Protein AF-A0AAJ2DQQ5-F1 (afdb_monomer_lite)

Organism: NCBI:txid64104

InterPro domains:
  IPR012337 Ribonuclease H-like superfamily [SSF53098] (1-112)

Structure (mmCIF, N/CA/C/O backbone):
data_AF-A0AAJ2DQQ5-F1
#
_entry.id   AF-A0AAJ2DQQ5-F1
#
loop_
_atom_site.group_PDB
_atom_site.id
_atom_site.type_symbol
_atom_site.label_atom_id
_atom_site.label_alt_id
_atom_site.label_comp_id
_atom_site.label_asym_id
_atom_site.label_entity_id
_atom_site.label_seq_id
_atom_site.pdbx_PDB_ins_code
_atom_site.Cartn_x
_atom_site.Cartn_y
_atom_site.Cartn_z
_atom_site.occupancy
_atom_site.B_iso_or_equiv
_atom_site.auth_seq_id
_atom_site.auth_comp_id
_atom_site.auth_asym_id
_atom_site.auth_atom_id
_atom_site.pdbx_PDB_model_num
ATOM 1 N N . LEU A 1 1 ? 9.135 -14.385 4.903 1.00 61.34 1 LEU A N 1
ATOM 2 C CA . LEU A 1 1 ? 7.921 -14.311 4.046 1.00 61.34 1 LEU A CA 1
ATOM 3 C C . LEU A 1 1 ? 8.093 -13.359 2.858 1.00 61.34 1 LEU A C 1
ATOM 5 O O . LEU A 1 1 ? 7.772 -13.751 1.742 1.00 61.34 1 LEU A O 1
ATOM 9 N N . LEU A 1 2 ? 8.630 -12.154 3.083 1.00 61.97 2 LEU A N 1
ATOM 10 C CA . LEU A 1 2 ? 8.768 -11.084 2.082 1.00 61.97 2 LEU A CA 1
ATOM 11 C C . LEU A 1 2 ? 9.424 -11.527 0.766 1.00 61.97 2 LEU A C 1
ATOM 13 O O . LEU A 1 2 ? 8.828 -11.353 -0.287 1.00 61.97 2 LEU A O 1
ATOM 17 N N . PHE A 1 3 ? 10.571 -12.209 0.817 1.00 64.12 3 PHE A N 1
ATOM 18 C CA . PHE A 1 3 ? 11.267 -12.659 -0.396 1.00 64.12 3 PHE A CA 1
ATOM 19 C C . PHE A 1 3 ? 10.434 -13.610 -1.282 1.00 64.12 3 PHE A C 1
ATOM 21 O O . PHE A 1 3 ? 10.453 -13.500 -2.507 1.00 64.12 3 PHE A O 1
ATOM 28 N N . LYS A 1 4 ? 9.641 -14.512 -0.679 1.00 66.44 4 LYS A N 1
ATOM 29 C CA . LYS A 1 4 ? 8.728 -15.404 -1.423 1.00 66.44 4 LYS A CA 1
ATOM 30 C C . LYS A 1 4 ? 7.594 -14.617 -2.090 1.00 66.44 4 LYS A C 1
ATOM 32 O O . LYS A 1 4 ? 7.256 -14.897 -3.238 1.00 66.44 4 LYS A O 1
ATOM 37 N N . ILE A 1 5 ? 7.049 -13.617 -1.393 1.00 69.69 5 ILE A N 1
ATOM 38 C CA . ILE A 1 5 ? 6.018 -12.717 -1.932 1.00 69.69 5 ILE A CA 1
ATOM 39 C C . ILE A 1 5 ? 6.595 -11.914 -3.103 1.00 69.69 5 ILE A C 1
ATOM 41 O O . ILE A 1 5 ? 5.986 -11.858 -4.169 1.00 69.69 5 ILE A O 1
ATOM 45 N N . TRP A 1 6 ? 7.806 -11.375 -2.952 1.00 66.62 6 TRP A N 1
ATOM 46 C CA . TRP A 1 6 ? 8.463 -10.583 -3.987 1.00 66.62 6 TRP A CA 1
ATOM 47 C C . TRP A 1 6 ? 8.727 -11.388 -5.261 1.00 66.62 6 TRP A C 1
ATOM 49 O O . TRP A 1 6 ? 8.331 -10.974 -6.351 1.00 66.62 6 TRP A O 1
ATOM 59 N N . LYS A 1 7 ? 9.315 -12.584 -5.121 1.00 65.56 7 LYS A N 1
ATOM 60 C CA . LYS A 1 7 ? 9.629 -13.466 -6.254 1.00 65.56 7 LYS A CA 1
ATOM 61 C C . LYS A 1 7 ? 8.375 -13.867 -7.044 1.00 65.56 7 LYS A C 1
ATOM 63 O O . LYS A 1 7 ? 8.421 -13.881 -8.273 1.00 65.56 7 LYS A O 1
ATOM 68 N N . SER A 1 8 ? 7.272 -14.172 -6.355 1.00 70.69 8 SER A N 1
ATOM 69 C CA . SER A 1 8 ? 6.010 -14.585 -6.983 1.00 70.69 8 SER A CA 1
ATOM 70 C C . SER A 1 8 ? 5.271 -13.415 -7.640 1.00 70.69 8 SER A C 1
ATOM 72 O O . SER A 1 8 ? 4.777 -13.547 -8.757 1.00 70.69 8 SER A O 1
ATOM 74 N N . TRP A 1 9 ? 5.201 -12.259 -6.979 1.00 67.06 9 TRP A N 1
ATOM 75 C CA . TRP A 1 9 ? 4.292 -11.189 -7.397 1.00 67.06 9 TRP A CA 1
ATOM 76 C C . TRP A 1 9 ? 4.907 -10.142 -8.305 1.00 67.06 9 TRP A C 1
ATOM 78 O O . TRP A 1 9 ? 4.167 -9.535 -9.079 1.00 67.06 9 TRP A O 1
ATOM 88 N N . PHE A 1 10 ? 6.216 -9.926 -8.212 1.00 64.56 10 PHE A N 1
ATOM 89 C CA . PHE A 1 10 ? 6.926 -8.966 -9.056 1.00 64.56 10 PHE A CA 1
ATOM 90 C C . PHE A 1 10 ? 7.657 -9.648 -10.210 1.00 64.56 10 PHE A C 1
ATOM 92 O O . PHE A 1 10 ? 8.200 -8.960 -11.054 1.00 64.56 10 PHE A O 1
ATOM 99 N N . GLN A 1 11 ? 7.632 -10.986 -10.283 1.00 67.75 11 GLN A N 1
ATOM 100 C CA . GLN A 1 11 ? 8.213 -11.771 -11.380 1.00 67.75 11 GLN A CA 1
ATOM 101 C C . GLN A 1 11 ? 9.691 -11.456 -11.674 1.00 67.75 11 GLN A C 1
ATOM 103 O O . GLN A 1 11 ? 10.137 -11.589 -12.808 1.00 67.75 11 GLN A O 1
ATOM 108 N N . ILE A 1 12 ? 10.473 -11.130 -10.639 1.00 67.12 12 ILE A N 1
ATOM 109 C CA . ILE A 1 12 ? 11.909 -10.784 -10.735 1.00 67.12 12 ILE A CA 1
ATOM 110 C C . ILE A 1 12 ? 12.737 -11.895 -11.420 1.00 67.12 12 ILE A C 1
ATOM 112 O O . ILE A 1 12 ? 13.819 -11.664 -11.937 1.00 67.12 12 ILE A O 1
ATOM 116 N N . HIS A 1 13 ? 12.220 -13.127 -11.440 1.00 66.25 13 HIS A N 1
ATOM 117 C CA . HIS A 1 13 ? 12.857 -14.292 -12.055 1.00 66.25 13 HIS A CA 1
ATOM 118 C C . HIS A 1 13 ? 12.629 -14.411 -13.574 1.00 66.25 13 HIS A C 1
ATOM 120 O O . HIS A 1 13 ? 13.245 -15.263 -14.208 1.00 66.25 13 HIS A O 1
ATOM 126 N N . ARG A 1 14 ? 11.733 -13.615 -14.174 1.00 64.94 14 ARG A N 1
ATOM 127 C CA . ARG A 1 14 ? 11.459 -13.671 -15.615 1.00 64.94 14 ARG A CA 1
ATOM 128 C C . ARG A 1 14 ? 12.363 -12.701 -16.372 1.00 64.94 14 ARG A C 1
ATOM 130 O O . ARG A 1 14 ? 11.948 -11.598 -16.712 1.00 64.94 14 ARG A O 1
ATOM 137 N N . CYS A 1 15 ? 13.575 -13.139 -16.696 1.00 62.00 15 CYS A N 1
ATOM 138 C CA . CYS A 1 15 ? 14.411 -12.454 -17.682 1.00 62.00 15 CYS A CA 1
ATOM 139 C C . CYS A 1 15 ? 14.038 -12.923 -19.092 1.00 62.00 15 CYS A C 1
ATOM 141 O O . CYS A 1 15 ? 14.223 -14.088 -19.435 1.00 62.00 15 CYS A O 1
ATOM 143 N N . LYS A 1 16 ? 13.515 -12.016 -19.922 1.00 63.94 16 LYS A N 1
ATOM 144 C CA . LYS A 1 16 ? 13.457 -12.221 -21.377 1.00 63.94 16 LYS A CA 1
ATOM 145 C C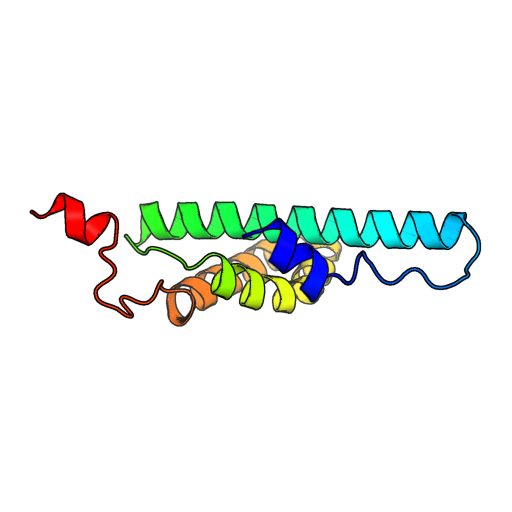 . LYS A 1 16 ? 14.816 -11.846 -21.978 1.00 63.94 16 LYS A C 1
ATOM 147 O O . LYS A 1 16 ? 15.466 -10.937 -21.470 1.00 63.94 16 LYS A O 1
ATOM 152 N N . SER A 1 17 ? 15.222 -12.494 -23.070 1.00 65.25 17 SER A N 1
ATOM 153 C CA . SER A 1 17 ? 16.414 -12.109 -23.838 1.00 65.25 17 SER A CA 1
ATOM 154 C C . SER A 1 17 ? 16.187 -10.740 -24.498 1.00 65.25 17 SER A C 1
ATOM 156 O O . SER A 1 17 ? 15.591 -10.640 -25.570 1.00 65.25 17 SER A O 1
ATOM 158 N N . ILE A 1 18 ? 16.586 -9.666 -23.818 1.00 74.12 18 ILE A N 1
ATOM 159 C CA . ILE A 1 18 ? 16.443 -8.269 -24.250 1.00 74.12 18 ILE A CA 1
ATOM 160 C C . ILE A 1 18 ? 17.801 -7.577 -24.049 1.00 74.12 18 ILE A C 1
ATOM 162 O O . ILE A 1 18 ? 18.608 -8.026 -23.239 1.00 74.12 18 ILE A O 1
ATOM 166 N N . LYS A 1 19 ? 18.054 -6.478 -24.776 1.00 78.31 19 LYS A N 1
ATOM 167 C CA . LYS A 1 19 ? 19.191 -5.570 -24.543 1.00 78.31 19 LYS A CA 1
ATOM 168 C C . LYS A 1 19 ? 19.362 -5.256 -23.051 1.00 78.31 19 LYS A C 1
ATOM 170 O O . LYS A 1 19 ? 18.376 -4.957 -22.374 1.00 78.31 19 LYS A O 1
ATOM 175 N N . GLN A 1 20 ? 20.610 -5.266 -22.588 1.00 79.75 20 GLN A N 1
ATOM 176 C CA . GLN A 1 20 ? 20.991 -5.075 -21.186 1.00 79.75 20 GLN A CA 1
ATOM 177 C C . GLN A 1 20 ? 20.344 -3.835 -20.551 1.00 79.75 20 GLN A C 1
ATOM 179 O O . GLN A 1 20 ? 19.718 -3.953 -19.506 1.00 79.75 20 GLN A O 1
ATOM 184 N N . GLU A 1 21 ? 20.367 -2.688 -21.229 1.00 78.69 21 GLU A N 1
ATOM 185 C CA . GLU A 1 21 ? 19.760 -1.436 -20.742 1.00 78.69 21 GLU A CA 1
ATOM 186 C C . GLU A 1 21 ? 18.264 -1.580 -20.407 1.00 78.69 21 GLU A C 1
ATOM 188 O O . GLU A 1 21 ? 17.769 -1.059 -19.407 1.00 78.69 21 GLU A O 1
ATOM 193 N N . ARG A 1 22 ? 17.514 -2.327 -21.230 1.00 77.75 22 ARG A N 1
ATOM 194 C CA . ARG A 1 22 ? 16.084 -2.576 -20.991 1.00 77.75 22 ARG A CA 1
ATOM 195 C C . ARG A 1 22 ? 15.872 -3.548 -19.837 1.00 77.75 22 ARG A C 1
ATOM 197 O O . ARG A 1 22 ? 14.881 -3.416 -19.122 1.00 77.75 22 ARG A O 1
ATOM 204 N N . LEU A 1 23 ? 16.773 -4.516 -19.670 1.00 78.88 23 LEU A N 1
ATOM 205 C CA . LEU A 1 23 ? 16.738 -5.447 -18.547 1.00 78.88 23 LEU A CA 1
ATOM 206 C C . LEU A 1 23 ? 17.021 -4.719 -17.227 1.00 78.88 23 LEU A C 1
ATOM 208 O O . LEU A 1 23 ? 16.260 -4.875 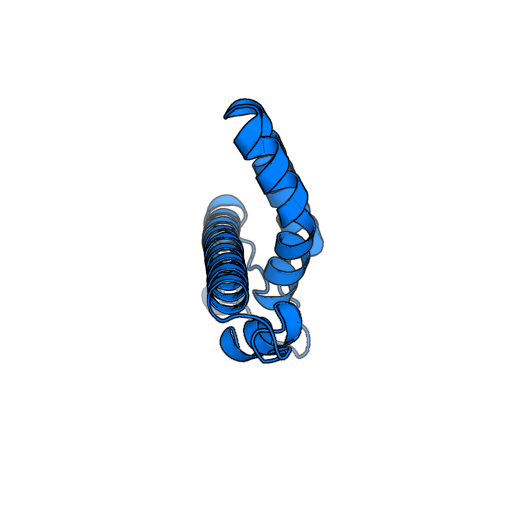-16.276 1.00 78.88 23 LEU A O 1
ATOM 212 N N . GLU A 1 24 ? 18.053 -3.879 -17.192 1.00 83.31 24 GLU A N 1
ATOM 213 C CA . GLU A 1 24 ? 18.395 -3.043 -16.040 1.00 83.31 24 GLU A CA 1
ATOM 214 C C . GLU A 1 24 ? 17.247 -2.096 -15.681 1.00 83.31 24 GLU A C 1
ATOM 216 O O . GLU A 1 24 ? 16.798 -2.082 -14.538 1.00 83.31 24 GLU A O 1
ATOM 221 N N . CYS A 1 25 ? 16.688 -1.379 -16.662 1.00 82.31 25 CYS A N 1
ATOM 222 C CA . CYS A 1 25 ? 15.534 -0.504 -16.446 1.00 82.31 25 CYS A CA 1
ATOM 223 C C . CYS A 1 25 ? 14.324 -1.268 -15.877 1.00 82.31 25 CYS A C 1
ATOM 225 O O . CYS A 1 25 ? 13.675 -0.809 -14.933 1.00 82.31 25 CYS A O 1
ATOM 227 N N . HIS A 1 26 ? 14.045 -2.471 -16.391 1.00 82.25 26 HIS A N 1
ATOM 228 C CA . HIS A 1 26 ? 12.978 -3.318 -15.864 1.00 82.25 26 HIS A CA 1
ATOM 229 C C . HIS A 1 26 ? 13.236 -3.743 -14.410 1.00 82.25 26 HIS A C 1
ATOM 231 O O . HIS A 1 26 ? 12.329 -3.657 -13.578 1.00 82.25 26 HIS A O 1
ATOM 237 N N . LEU A 1 27 ? 14.468 -4.151 -14.092 1.00 83.88 27 LEU A N 1
ATOM 238 C CA . LEU A 1 27 ? 14.879 -4.533 -12.740 1.00 83.88 27 LEU A CA 1
ATOM 239 C C . LEU A 1 27 ? 14.774 -3.357 -11.766 1.00 83.88 27 LEU A C 1
ATOM 241 O O . LEU A 1 27 ? 14.194 -3.510 -10.691 1.00 83.88 27 LEU A O 1
ATOM 245 N N . TYR A 1 28 ? 15.254 -2.171 -12.142 1.00 86.94 28 TYR A N 1
ATOM 246 C CA . TYR A 1 28 ? 15.114 -0.973 -11.316 1.00 86.94 28 TYR A CA 1
ATOM 247 C C . TYR A 1 28 ? 13.644 -0.628 -11.074 1.00 86.94 28 TYR A C 1
ATOM 249 O O . TYR A 1 28 ? 13.252 -0.406 -9.929 1.00 86.94 28 TYR A O 1
ATOM 257 N N . GLY A 1 29 ? 12.800 -0.672 -12.110 1.00 86.12 29 GLY A N 1
ATOM 258 C CA . GLY A 1 29 ? 11.358 -0.463 -11.962 1.00 86.12 29 GLY A CA 1
ATOM 259 C C . GLY A 1 29 ? 10.710 -1.451 -10.983 1.00 86.12 29 GLY A C 1
ATOM 260 O O . GLY A 1 29 ? 9.913 -1.053 -10.128 1.00 86.12 29 GLY A O 1
ATOM 261 N N . GLN A 1 30 ? 11.090 -2.731 -11.047 1.00 85.25 30 GLN A N 1
ATOM 262 C CA . GLN A 1 30 ? 10.629 -3.752 -10.102 1.00 85.25 30 GLN A CA 1
ATOM 263 C C . GLN A 1 30 ? 11.102 -3.473 -8.671 1.00 85.25 30 GLN A C 1
ATOM 265 O O . GLN A 1 30 ? 10.295 -3.540 -7.743 1.00 85.25 30 GLN A O 1
ATOM 270 N N . LEU A 1 31 ? 12.379 -3.131 -8.480 1.00 88.38 31 LEU A N 1
ATOM 271 C CA . LEU A 1 31 ? 12.949 -2.832 -7.164 1.00 88.38 31 LEU A CA 1
ATOM 272 C C . LEU A 1 31 ? 12.294 -1.604 -6.525 1.00 88.38 31 LEU A C 1
ATOM 274 O O . LEU A 1 31 ? 11.923 -1.652 -5.352 1.00 88.38 31 LEU A O 1
ATOM 278 N N . ILE A 1 32 ? 12.071 -0.541 -7.300 1.00 89.12 32 ILE A N 1
ATOM 279 C CA . ILE A 1 32 ? 11.363 0.662 -6.844 1.00 89.12 32 ILE A CA 1
ATOM 280 C C . ILE A 1 32 ? 9.927 0.309 -6.440 1.00 89.12 32 ILE A C 1
ATOM 282 O O . ILE A 1 32 ? 9.463 0.722 -5.377 1.00 89.12 32 ILE A O 1
ATOM 286 N N . SER A 1 33 ? 9.228 -0.503 -7.239 1.00 87.25 33 SER A N 1
ATOM 287 C CA . SER A 1 33 ? 7.864 -0.934 -6.918 1.00 87.25 33 SER A CA 1
ATOM 288 C C . SER A 1 33 ? 7.806 -1.756 -5.624 1.00 87.25 33 SER A C 1
ATOM 290 O O . SER A 1 33 ? 6.952 -1.506 -4.769 1.00 87.25 33 SER A O 1
ATOM 292 N N . ILE A 1 34 ? 8.755 -2.677 -5.427 1.00 87.81 34 ILE A N 1
ATOM 293 C CA . ILE A 1 34 ? 8.888 -3.475 -4.199 1.00 87.81 34 ILE A CA 1
ATOM 294 C C . ILE A 1 34 ? 9.163 -2.582 -2.992 1.00 87.81 34 ILE A C 1
ATOM 296 O O . ILE A 1 34 ? 8.539 -2.769 -1.941 1.00 87.81 34 ILE A O 1
ATOM 300 N N . LEU A 1 35 ? 10.075 -1.619 -3.132 1.00 90.88 35 LEU A N 1
ATOM 301 C CA . LEU A 1 35 ? 10.448 -0.697 -2.066 1.00 90.88 35 LEU A CA 1
ATOM 302 C C . LEU A 1 35 ? 9.258 0.168 -1.645 1.00 90.88 35 LEU A C 1
ATOM 304 O O . LEU A 1 35 ? 8.970 0.271 -0.450 1.00 90.88 35 LEU A O 1
ATOM 308 N N . LEU A 1 36 ? 8.538 0.734 -2.616 1.00 90.25 36 LEU A N 1
ATOM 309 C CA . LEU A 1 36 ? 7.351 1.554 -2.375 1.00 90.25 36 LEU A CA 1
ATOM 310 C C . LEU A 1 36 ? 6.252 0.737 -1.692 1.00 90.25 36 LEU A C 1
ATOM 312 O O . LEU A 1 36 ? 5.798 1.111 -0.611 1.00 90.25 36 LEU A O 1
ATOM 316 N N . CYS A 1 37 ? 5.885 -0.421 -2.251 1.00 90.56 37 CYS A N 1
ATOM 317 C CA . CYS A 1 37 ? 4.845 -1.276 -1.674 1.00 90.56 37 CYS A CA 1
ATOM 318 C C . CYS A 1 37 ? 5.204 -1.731 -0.250 1.00 90.56 37 CYS A C 1
ATOM 320 O O . CYS A 1 37 ? 4.360 -1.695 0.647 1.00 90.56 37 CYS A O 1
ATOM 322 N N . SER A 1 38 ? 6.463 -2.118 -0.019 1.00 91.25 38 SER A N 1
ATOM 323 C CA . SER A 1 38 ? 6.925 -2.565 1.300 1.00 91.25 38 SER A CA 1
ATOM 324 C C . SER A 1 38 ? 6.915 -1.425 2.316 1.00 91.25 38 SER A C 1
ATOM 326 O O . SER A 1 38 ? 6.393 -1.599 3.416 1.00 91.25 38 SER A O 1
ATOM 328 N N . SER A 1 39 ? 7.410 -0.243 1.946 1.00 93.06 39 SER A N 1
ATOM 329 C CA . SER A 1 39 ? 7.425 0.934 2.823 1.00 93.06 39 SER A CA 1
ATOM 330 C C . SER A 1 39 ? 6.009 1.373 3.204 1.00 93.06 39 SER A C 1
ATOM 332 O O . SER A 1 39 ? 5.719 1.588 4.384 1.00 93.06 39 SER A O 1
ATOM 334 N N . THR A 1 40 ? 5.093 1.420 2.229 1.00 93.19 40 THR A N 1
ATOM 335 C CA . THR A 1 40 ? 3.674 1.700 2.477 1.00 93.19 40 THR A CA 1
ATOM 336 C C . THR A 1 40 ? 3.056 0.649 3.394 1.00 93.19 40 THR A C 1
ATOM 338 O O . THR A 1 40 ? 2.358 1.007 4.341 1.00 93.19 40 THR A O 1
ATOM 341 N N . MET A 1 41 ? 3.333 -0.639 3.176 1.00 93.81 41 MET A N 1
ATOM 342 C CA . MET A 1 41 ? 2.817 -1.718 4.022 1.00 93.81 41 MET A CA 1
ATOM 343 C C . MET A 1 41 ? 3.273 -1.563 5.473 1.00 93.81 41 MET A C 1
ATOM 345 O O . MET A 1 41 ? 2.439 -1.621 6.380 1.00 93.81 41 MET A O 1
ATOM 349 N N . PHE A 1 42 ? 4.571 -1.341 5.696 1.00 93.50 42 PHE A N 1
ATOM 350 C CA . PHE A 1 42 ? 5.119 -1.164 7.038 1.00 93.50 42 PHE A CA 1
ATOM 351 C C . PHE A 1 42 ? 4.491 0.038 7.747 1.00 93.50 42 PHE A C 1
ATOM 353 O O . PHE A 1 42 ? 4.030 -0.108 8.881 1.00 93.50 42 PHE A O 1
ATOM 360 N N . LYS A 1 43 ? 4.376 1.193 7.075 1.00 94.94 43 LYS A N 1
ATOM 361 C CA . LYS A 1 43 ? 3.758 2.378 7.687 1.00 94.94 43 LYS A CA 1
ATOM 362 C C . LYS A 1 43 ? 2.262 2.242 7.921 1.00 94.94 43 LYS A C 1
ATOM 364 O O . LYS A 1 43 ? 1.791 2.605 8.995 1.00 94.94 43 LYS A O 1
ATOM 369 N N . MET A 1 44 ? 1.508 1.669 6.987 1.00 94.62 44 MET A N 1
ATOM 370 C CA . MET A 1 44 ? 0.073 1.444 7.187 1.00 94.62 44 MET A CA 1
ATOM 371 C C . MET A 1 44 ? -0.192 0.477 8.342 1.00 94.62 44 MET A C 1
ATOM 373 O O . MET A 1 44 ? -1.092 0.709 9.149 1.00 94.62 44 MET A O 1
ATOM 377 N N . ARG A 1 45 ? 0.615 -0.584 8.460 1.00 93.38 45 ARG A N 1
ATOM 378 C CA . ARG A 1 45 ? 0.520 -1.531 9.572 1.00 93.38 45 ARG A CA 1
ATOM 379 C C . ARG A 1 45 ? 0.838 -0.870 10.912 1.00 93.38 45 ARG A C 1
ATOM 381 O O . ARG A 1 45 ? 0.071 -1.052 11.850 1.00 93.38 45 ARG A O 1
ATOM 388 N N . GLU A 1 46 ? 1.923 -0.101 10.996 1.00 93.94 46 GLU A N 1
ATOM 389 C CA . GLU A 1 46 ? 2.293 0.650 12.205 1.00 93.94 46 GLU A CA 1
ATOM 390 C C . GLU A 1 46 ? 1.175 1.617 12.628 1.00 93.94 46 GLU A C 1
ATOM 392 O O . GLU A 1 46 ? 0.775 1.643 13.793 1.00 93.94 46 GLU A O 1
ATOM 397 N N . LEU A 1 47 ? 0.619 2.373 11.675 1.00 95.06 47 LEU A N 1
ATOM 398 C CA . LEU A 1 47 ? -0.462 3.323 11.934 1.00 95.06 47 LEU A CA 1
ATOM 399 C C . LEU A 1 47 ? -1.745 2.634 12.408 1.00 95.06 47 LEU A C 1
ATOM 401 O O . LEU A 1 47 ? -2.389 3.128 13.332 1.00 95.06 47 LEU A O 1
ATOM 405 N N . LEU A 1 48 ? -2.128 1.509 11.799 1.00 93.38 48 LEU A N 1
ATOM 406 C CA . LEU A 1 48 ? -3.319 0.756 12.204 1.00 93.38 48 LEU A CA 1
ATOM 407 C C . LEU A 1 48 ? -3.150 0.097 13.572 1.00 93.38 48 LEU A C 1
ATOM 409 O O . LEU A 1 48 ? -4.105 0.080 14.351 1.00 93.38 48 LEU A O 1
ATOM 413 N N . LEU A 1 49 ? -1.943 -0.370 13.889 1.00 91.12 49 LEU A N 1
ATOM 414 C CA . LEU A 1 49 ? -1.631 -0.890 15.211 1.00 91.12 49 LEU A CA 1
ATOM 415 C C . LEU A 1 49 ? -1.794 0.213 16.264 1.00 91.12 49 LEU A C 1
ATOM 417 O O . LEU A 1 49 ? -2.623 0.082 17.155 1.00 91.12 49 LEU A O 1
ATOM 421 N N . ARG A 1 50 ? -1.102 1.349 16.105 1.00 91.88 50 ARG A N 1
ATOM 422 C CA . ARG A 1 50 ? -1.122 2.437 17.099 1.00 91.88 50 ARG A CA 1
ATOM 423 C C . ARG A 1 50 ? -2.473 3.139 17.224 1.00 91.88 50 ARG A C 1
ATOM 425 O O . ARG A 1 50 ? -2.905 3.437 18.328 1.00 91.88 50 ARG A O 1
ATOM 432 N N . LYS A 1 51 ? -3.133 3.448 16.102 1.00 93.00 51 LYS A N 1
ATOM 433 C CA . LYS A 1 51 ? -4.348 4.286 16.106 1.00 93.00 51 LYS A CA 1
ATOM 434 C C . LYS A 1 51 ? -5.643 3.500 16.251 1.00 93.00 51 LYS A C 1
ATOM 436 O O . LYS A 1 51 ? -6.667 4.093 16.579 1.00 93.00 51 LYS A O 1
ATOM 441 N N . LYS A 1 52 ? -5.646 2.212 15.898 1.00 91.12 52 LYS A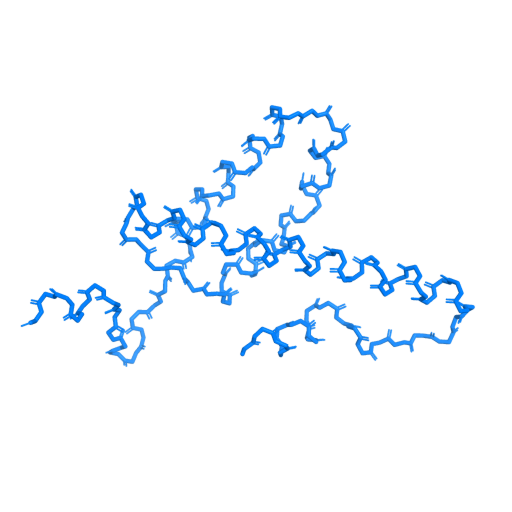 N 1
ATOM 442 C CA . LYS A 1 52 ? -6.866 1.391 15.840 1.00 91.12 52 LYS A CA 1
ATOM 443 C C . LYS A 1 52 ? -6.750 0.078 16.612 1.00 91.12 52 LYS A C 1
ATOM 445 O O . LYS A 1 52 ? -7.726 -0.663 16.594 1.00 91.12 52 LYS A O 1
ATOM 450 N N . GLN A 1 53 ? -5.605 -0.213 17.240 1.00 88.38 53 GLN A N 1
ATOM 451 C CA . GLN A 1 53 ? -5.327 -1.487 17.915 1.00 88.38 53 GLN A CA 1
ATOM 452 C C . GLN A 1 53 ? -5.646 -2.692 17.018 1.00 88.38 53 GLN A C 1
ATOM 454 O O . GLN A 1 53 ? -6.274 -3.668 17.417 1.00 88.38 53 GLN A O 1
ATOM 459 N N . LYS A 1 54 ? -5.265 -2.589 15.736 1.00 86.81 54 LYS A N 1
ATOM 460 C CA . LYS A 1 54 ? -5.521 -3.626 14.732 1.00 86.81 54 LYS A CA 1
ATOM 461 C C . LYS A 1 54 ? -4.223 -4.160 14.158 1.00 86.81 54 LYS A C 1
ATOM 463 O O . LYS A 1 54 ? -3.493 -3.450 13.469 1.00 86.81 54 LYS A O 1
ATOM 468 N N . GLU A 1 55 ? -3.998 -5.455 14.350 1.00 88.75 55 GLU A N 1
ATOM 469 C CA . GLU A 1 55 ? -2.950 -6.171 13.636 1.00 88.75 55 GLU A CA 1
ATOM 470 C C . GLU A 1 55 ? -3.341 -6.426 12.179 1.00 88.75 55 GLU A C 1
ATOM 472 O O . GLU A 1 55 ? -4.351 -7.066 11.868 1.00 88.75 55 GLU A O 1
ATOM 477 N N . LEU A 1 56 ? -2.484 -5.960 11.276 1.00 90.56 56 LEU A N 1
ATOM 478 C CA . LEU A 1 56 ? -2.597 -6.198 9.846 1.00 90.56 56 LEU A CA 1
ATOM 479 C C . LEU A 1 56 ? -1.808 -7.449 9.439 1.00 90.56 56 LEU A C 1
ATOM 481 O O . LEU A 1 56 ? -0.671 -7.643 9.874 1.00 90.56 56 LEU A O 1
ATOM 485 N N . SER A 1 57 ? -2.373 -8.273 8.558 1.00 89.19 57 SER A N 1
ATOM 486 C CA . SER A 1 57 ? -1.622 -9.348 7.899 1.00 89.19 57 SER A CA 1
ATOM 487 C C . SER A 1 57 ? -0.716 -8.765 6.814 1.00 89.19 57 SER A C 1
ATOM 489 O O . SER A 1 57 ? -1.212 -8.117 5.897 1.00 89.19 57 SER A O 1
ATOM 491 N N . GLU A 1 58 ? 0.589 -9.049 6.870 1.00 88.12 58 GLU A N 1
ATOM 492 C CA . GLU A 1 58 ? 1.566 -8.612 5.851 1.00 88.12 58 GLU A CA 1
ATOM 493 C C . GLU A 1 58 ? 1.154 -9.039 4.446 1.00 88.12 58 GLU A C 1
ATOM 495 O O . GLU A 1 58 ? 1.176 -8.242 3.516 1.00 88.12 58 GLU A O 1
ATOM 500 N N . TYR A 1 59 ? 0.724 -10.294 4.305 1.00 86.31 59 TYR A N 1
ATOM 501 C CA . TYR A 1 59 ? 0.334 -10.853 3.019 1.00 86.31 59 TYR A CA 1
ATOM 502 C C . TYR A 1 59 ? -0.890 -10.137 2.431 1.00 86.31 59 TYR A C 1
ATOM 504 O O . TYR A 1 59 ? -0.842 -9.675 1.294 1.00 86.31 59 TYR A O 1
ATOM 512 N N . LYS A 1 60 ? -1.969 -9.980 3.215 1.00 88.81 60 LYS A N 1
ATOM 513 C CA . LYS A 1 60 ? -3.174 -9.264 2.755 1.00 88.81 60 LYS A CA 1
ATOM 514 C C . LYS A 1 60 ? -2.892 -7.788 2.487 1.00 88.81 60 LYS A C 1
ATOM 516 O O . LYS A 1 60 ? -3.413 -7.231 1.529 1.00 88.81 60 LYS A O 1
ATOM 521 N N . ALA A 1 61 ? -2.083 -7.159 3.336 1.00 92.19 61 ALA A N 1
ATOM 522 C CA . ALA A 1 61 ? -1.720 -5.762 3.179 1.00 92.19 61 ALA A CA 1
ATOM 523 C C . ALA A 1 61 ? -0.940 -5.543 1.885 1.00 92.19 61 ALA A C 1
ATOM 525 O O . ALA A 1 61 ? -1.311 -4.683 1.095 1.00 92.19 61 ALA A O 1
ATOM 526 N N . MET A 1 62 ? 0.078 -6.367 1.632 1.00 90.81 62 MET A N 1
ATOM 527 C CA . MET A 1 62 ? 0.843 -6.310 0.392 1.00 90.81 62 MET A CA 1
ATOM 528 C C . MET A 1 62 ? -0.056 -6.539 -0.830 1.00 90.81 62 MET A C 1
ATOM 530 O O . MET A 1 62 ? 0.127 -5.862 -1.836 1.00 90.81 62 MET A O 1
ATOM 534 N N . TYR A 1 63 ? -1.030 -7.457 -0.745 1.00 89.06 63 TYR A N 1
ATOM 535 C CA . TYR A 1 63 ? -1.968 -7.734 -1.843 1.00 89.06 63 TYR A CA 1
ATOM 536 C C . TYR A 1 63 ? -2.760 -6.479 -2.217 1.00 89.06 63 TYR A C 1
ATOM 538 O O . TYR A 1 63 ? -2.720 -6.030 -3.356 1.00 89.06 63 TYR A O 1
ATOM 546 N N . ILE A 1 64 ? -3.389 -5.857 -1.218 1.00 91.81 64 ILE A N 1
ATOM 547 C CA . ILE A 1 64 ? -4.196 -4.647 -1.400 1.00 91.81 64 ILE A CA 1
ATOM 548 C C . ILE A 1 64 ? -3.334 -3.470 -1.884 1.00 91.81 64 ILE A C 1
ATOM 550 O O . ILE A 1 64 ? -3.747 -2.705 -2.747 1.00 91.81 64 ILE A O 1
ATOM 554 N N . ILE A 1 65 ? -2.128 -3.309 -1.334 1.00 92.75 65 ILE A N 1
ATOM 555 C CA . ILE A 1 65 ? -1.224 -2.202 -1.682 1.00 92.75 65 ILE A CA 1
ATOM 556 C C . ILE A 1 65 ? -0.719 -2.322 -3.117 1.00 92.75 65 ILE A C 1
ATOM 558 O O . ILE A 1 65 ? -0.607 -1.308 -3.805 1.00 92.75 65 ILE A O 1
ATOM 562 N N . LYS A 1 66 ? -0.442 -3.546 -3.580 1.00 89.06 66 LYS A N 1
ATOM 563 C CA . LYS A 1 66 ? -0.017 -3.796 -4.957 1.00 89.06 66 LYS A CA 1
ATOM 564 C C . LYS A 1 66 ? -1.063 -3.296 -5.961 1.00 89.06 66 LYS A C 1
ATOM 566 O O . LYS A 1 66 ? -0.687 -2.646 -6.933 1.00 89.06 66 LYS A O 1
ATOM 571 N N . ASP A 1 67 ? -2.349 -3.514 -5.695 1.00 88.88 67 ASP A N 1
ATOM 572 C CA . ASP A 1 67 ? -3.437 -3.041 -6.567 1.00 88.88 67 ASP A CA 1
ATOM 573 C C . ASP A 1 67 ? -3.562 -1.506 -6.585 1.00 88.88 67 ASP A C 1
ATOM 575 O O . ASP A 1 67 ? -4.056 -0.921 -7.547 1.00 88.88 67 ASP A O 1
ATOM 579 N N . TYR A 1 68 ? -3.051 -0.828 -5.553 1.00 90.06 68 TYR A N 1
ATOM 580 C CA . TYR A 1 68 ? -3.021 0.634 -5.456 1.00 90.06 68 TYR A CA 1
ATOM 581 C C . TYR A 1 68 ? -1.812 1.278 -6.145 1.00 90.06 68 TYR A C 1
ATOM 583 O O . TYR A 1 68 ? -1.735 2.506 -6.213 1.00 90.06 68 TYR A O 1
ATOM 591 N N . PHE A 1 69 ? -0.867 0.494 -6.673 1.00 85.69 69 PHE A N 1
ATOM 592 C CA . PHE A 1 69 ? 0.378 1.029 -7.228 1.00 85.69 69 PHE A CA 1
ATOM 593 C C . PHE A 1 69 ? 0.145 2.001 -8.398 1.00 85.69 69 PHE A C 1
ATOM 595 O O . PHE A 1 69 ? 0.771 3.059 -8.463 1.00 85.69 69 PHE A O 1
ATOM 602 N N . SER A 1 70 ? -0.807 1.695 -9.285 1.00 87.88 70 SER A N 1
ATOM 603 C CA . SER A 1 70 ? -1.180 2.578 -10.399 1.00 87.88 70 SER A CA 1
ATOM 604 C C . SER A 1 70 ? -1.784 3.901 -9.914 1.00 87.88 70 SER A C 1
ATOM 606 O O . SER A 1 70 ? -1.437 4.964 -10.430 1.00 87.88 70 SER A O 1
ATOM 608 N N . LEU A 1 71 ? -2.630 3.854 -8.880 1.00 90.94 71 LEU A N 1
ATOM 609 C CA . LEU A 1 71 ? -3.232 5.036 -8.261 1.00 90.94 71 LEU A CA 1
ATOM 610 C C . LEU A 1 71 ? -2.183 5.906 -7.565 1.00 90.94 71 LEU A C 1
ATOM 612 O O . LEU A 1 71 ? -2.260 7.130 -7.646 1.00 90.94 71 LEU A O 1
ATOM 616 N N . PHE A 1 72 ? -1.181 5.298 -6.923 1.00 88.75 72 PHE A N 1
ATOM 617 C CA . PHE A 1 72 ? -0.055 6.040 -6.359 1.00 88.75 72 PHE A CA 1
ATOM 618 C C . PHE A 1 72 ? 0.743 6.766 -7.426 1.00 88.75 72 PHE A C 1
ATOM 620 O O . PHE A 1 72 ? 1.005 7.957 -7.275 1.00 88.75 72 PHE A O 1
ATOM 627 N N . HIS A 1 73 ? 1.084 6.069 -8.509 1.00 87.56 73 HIS A N 1
ATOM 628 C CA . HIS A 1 73 ? 1.806 6.671 -9.619 1.00 87.56 73 HIS A CA 1
ATOM 629 C C . HIS A 1 73 ? 1.038 7.874 -10.185 1.00 87.56 73 HIS A C 1
ATOM 631 O O . HIS A 1 73 ? 1.592 8.961 -10.293 1.00 87.56 73 HIS A O 1
ATOM 637 N N . GLN A 1 74 ? -0.263 7.724 -10.454 1.00 90.75 74 GLN A N 1
ATOM 638 C CA . GLN A 1 74 ? -1.099 8.825 -10.946 1.00 90.75 74 GLN A CA 1
ATOM 639 C C . GLN A 1 74 ? -1.189 10.001 -9.966 1.00 90.75 74 GLN A C 1
ATOM 641 O O . GLN A 1 74 ? -1.166 11.154 -10.389 1.00 90.75 74 GLN A O 1
ATOM 646 N N . ALA A 1 75 ? -1.308 9.728 -8.667 1.00 92.25 75 ALA A N 1
ATOM 647 C CA . ALA A 1 75 ? -1.439 10.775 -7.662 1.00 92.25 75 ALA A CA 1
ATOM 648 C C . ALA A 1 75 ? -0.131 11.551 -7.441 1.00 92.25 75 ALA A C 1
ATOM 650 O O . ALA A 1 75 ? -0.178 12.767 -7.263 1.00 92.25 75 ALA A O 1
ATOM 651 N N . LEU A 1 76 ? 1.021 10.870 -7.512 1.00 88.38 76 LEU A N 1
ATOM 652 C CA . LEU A 1 76 ? 2.349 11.488 -7.425 1.00 88.38 76 LEU A CA 1
ATOM 653 C C . LEU A 1 76 ? 2.580 12.528 -8.529 1.00 88.38 76 LEU A C 1
ATOM 655 O O . LEU A 1 76 ? 3.153 13.576 -8.254 1.00 88.38 76 LEU A O 1
ATOM 659 N N . HIS A 1 77 ? 2.089 12.269 -9.745 1.00 89.62 77 HIS A N 1
ATOM 660 C CA . HIS A 1 77 ? 2.201 13.195 -10.882 1.00 89.62 77 HIS A CA 1
ATOM 661 C C . HIS A 1 77 ? 1.239 14.391 -10.825 1.00 89.62 77 HIS A C 1
ATOM 663 O O . HIS A 1 77 ? 1.367 15.305 -11.632 1.00 89.62 77 HIS A O 1
ATOM 669 N N . LYS A 1 78 ? 0.259 14.399 -9.910 1.00 92.62 78 LYS A N 1
ATOM 670 C CA . LYS A 1 78 ? -0.727 15.486 -9.797 1.00 92.62 78 LYS A CA 1
ATOM 671 C C . LYS A 1 78 ? -0.341 16.509 -8.737 1.00 92.62 78 LYS A C 1
ATOM 673 O O . LYS A 1 78 ? 0.004 17.635 -9.068 1.00 92.62 78 LYS A O 1
ATOM 678 N N . ASN A 1 79 ? -0.483 16.146 -7.463 1.00 92.19 79 ASN A N 1
ATOM 679 C CA . ASN A 1 79 ? -0.141 16.985 -6.316 1.00 92.19 79 ASN A CA 1
ATOM 680 C C . ASN A 1 79 ? -0.223 16.174 -5.009 1.00 92.19 79 ASN A C 1
ATOM 682 O O . ASN A 1 79 ? -0.736 15.053 -4.952 1.00 92.19 79 ASN A O 1
ATOM 686 N N . THR A 1 80 ? 0.246 16.781 -3.921 1.00 92.56 80 THR A N 1
ATOM 687 C CA . THR A 1 80 ? 0.270 16.179 -2.581 1.00 92.56 80 THR A CA 1
ATOM 688 C C . THR A 1 80 ? -1.124 15.923 -1.993 1.00 92.56 80 THR A C 1
ATOM 690 O O .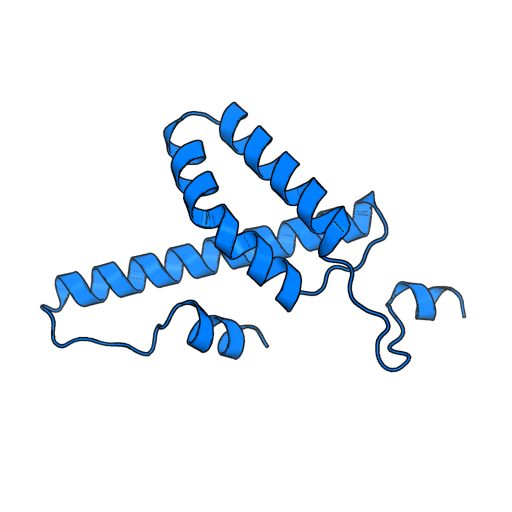 THR A 1 80 ? -1.295 14.992 -1.199 1.00 92.56 80 THR A O 1
ATOM 693 N N . GLN A 1 81 ? -2.143 16.696 -2.384 1.00 94.69 81 GLN A N 1
ATOM 694 C CA . GLN A 1 81 ? -3.517 16.523 -1.898 1.00 94.69 81 GLN A CA 1
ATOM 695 C C . GLN A 1 81 ? -4.162 15.255 -2.468 1.00 94.69 81 GLN A C 1
ATOM 697 O O . GLN A 1 81 ? -4.759 14.478 -1.722 1.00 94.69 81 GLN A O 1
ATOM 702 N N . GLU A 1 82 ? -4.007 15.000 -3.768 1.00 93.88 82 GLU A N 1
ATOM 703 C CA . GLU A 1 82 ? -4.491 13.775 -4.411 1.00 93.88 82 GLU A CA 1
ATOM 704 C C . GLU A 1 82 ? -3.784 12.541 -3.849 1.00 93.88 82 GLU A C 1
ATOM 706 O O . GLU A 1 82 ? -4.434 11.542 -3.530 1.00 93.88 82 GLU A O 1
ATOM 711 N N . LEU A 1 83 ? -2.472 12.636 -3.613 1.00 93.12 83 LEU A N 1
ATOM 712 C CA . LEU A 1 83 ? -1.726 11.571 -2.946 1.00 93.12 83 LEU A CA 1
ATOM 713 C C . LEU A 1 83 ? -2.281 11.280 -1.546 1.00 93.12 83 LEU A C 1
ATOM 715 O O . LEU A 1 83 ? -2.504 10.120 -1.193 1.00 93.12 83 LEU A O 1
ATOM 719 N N . SER A 1 84 ? -2.578 12.325 -0.773 1.00 94.19 84 SER A N 1
ATOM 720 C CA . SER A 1 84 ? -3.176 12.190 0.559 1.00 94.19 84 SER A CA 1
ATOM 721 C C . SER A 1 84 ? -4.547 11.506 0.506 1.00 94.19 84 SER A C 1
ATOM 723 O O . SER A 1 84 ? -4.826 10.621 1.317 1.00 94.19 84 SER A O 1
ATOM 725 N N . LYS A 1 85 ? -5.387 11.837 -0.486 1.00 95.56 85 LYS A N 1
ATOM 726 C CA . LYS A 1 85 ? -6.687 11.176 -0.701 1.00 95.56 85 LYS A CA 1
ATOM 727 C C . LYS A 1 85 ? -6.525 9.687 -1.012 1.00 95.56 85 LYS A C 1
ATOM 729 O O . LYS A 1 85 ? -7.254 8.867 -0.448 1.00 95.56 85 LYS A O 1
ATOM 734 N N . VAL A 1 86 ? -5.575 9.319 -1.874 1.00 94.88 86 VAL A N 1
ATOM 735 C CA . VAL A 1 86 ? -5.290 7.910 -2.202 1.00 94.88 86 VAL A CA 1
ATOM 736 C C . VAL A 1 86 ? -4.789 7.153 -0.971 1.00 94.88 86 VAL A C 1
ATOM 738 O O . VAL A 1 86 ? -5.297 6.069 -0.678 1.00 94.88 86 VAL A O 1
ATOM 741 N N . LEU A 1 87 ? -3.867 7.740 -0.202 1.00 94.44 87 LEU A N 1
ATOM 742 C CA . LEU A 1 87 ? -3.353 7.150 1.038 1.00 94.44 87 LEU A CA 1
ATOM 743 C C . LEU A 1 87 ? -4.458 6.934 2.081 1.00 94.44 87 LEU A C 1
ATOM 745 O O . LEU A 1 87 ? -4.520 5.867 2.691 1.00 94.44 87 LEU A O 1
ATOM 749 N N . LEU A 1 88 ? -5.362 7.901 2.256 1.00 95.38 88 LEU A N 1
ATOM 750 C CA . LEU A 1 88 ? -6.506 7.779 3.165 1.00 95.38 88 LEU A CA 1
ATOM 751 C C . LEU A 1 88 ? -7.475 6.674 2.727 1.00 95.38 88 LEU A C 1
ATOM 753 O O . LEU A 1 88 ? -7.931 5.881 3.553 1.00 95.38 88 LEU A O 1
ATOM 757 N N . ARG A 1 89 ? -7.768 6.578 1.424 1.00 95.38 89 ARG A N 1
ATOM 758 C CA . ARG A 1 89 ? -8.592 5.491 0.873 1.00 95.38 89 ARG A CA 1
ATOM 759 C C . ARG A 1 89 ? -7.952 4.129 1.125 1.00 95.38 89 ARG A C 1
ATOM 761 O O . ARG A 1 89 ? -8.640 3.221 1.590 1.00 95.38 89 ARG A O 1
ATOM 768 N N . LEU A 1 90 ? -6.648 4.004 0.876 1.00 95.25 90 LEU A N 1
ATOM 769 C CA . LEU A 1 90 ? -5.901 2.780 1.152 1.00 95.25 90 LEU A CA 1
ATOM 770 C C . LEU A 1 90 ? -5.948 2.420 2.643 1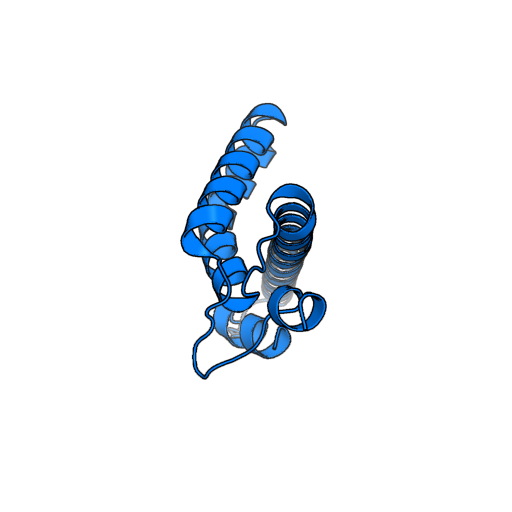.00 95.25 90 LEU A C 1
ATOM 772 O O . LEU A 1 90 ? -6.226 1.273 2.984 1.00 95.25 90 LEU A O 1
ATOM 776 N N . PHE A 1 91 ? -5.723 3.387 3.536 1.00 95.25 91 PHE A N 1
ATOM 777 C CA . PHE A 1 91 ? -5.776 3.165 4.981 1.00 95.25 91 PHE A CA 1
ATOM 778 C C . PHE A 1 91 ? -7.131 2.589 5.415 1.00 95.25 91 PHE A C 1
ATOM 780 O O . PHE A 1 91 ? -7.183 1.579 6.118 1.00 95.25 91 PHE A O 1
ATOM 787 N N . ASN A 1 92 ? -8.230 3.178 4.937 1.00 94.44 92 ASN A N 1
ATOM 788 C CA . ASN A 1 92 ? -9.582 2.709 5.240 1.00 94.44 92 ASN A CA 1
ATOM 789 C C . ASN A 1 92 ? -9.842 1.296 4.695 1.00 94.44 92 ASN A C 1
ATOM 791 O O . ASN A 1 92 ? -10.467 0.475 5.371 1.00 94.44 92 ASN A O 1
ATOM 795 N N . LEU A 1 93 ? -9.340 0.986 3.497 1.00 93.69 93 LEU A N 1
ATOM 796 C CA . LEU A 1 93 ? -9.473 -0.341 2.900 1.00 93.69 93 LEU A CA 1
ATOM 797 C C . LEU A 1 93 ? -8.705 -1.400 3.705 1.00 93.69 93 LEU A C 1
ATOM 799 O O . LEU A 1 93 ? -9.251 -2.457 4.032 1.00 93.69 93 LEU A O 1
ATOM 803 N N . LEU A 1 94 ? -7.466 -1.094 4.094 1.00 93.88 94 LEU A N 1
ATOM 804 C CA . LEU A 1 94 ? -6.645 -1.954 4.945 1.00 93.88 94 LEU A CA 1
ATOM 805 C C . LEU A 1 94 ? -7.278 -2.150 6.328 1.00 93.88 94 LEU A C 1
ATOM 807 O O . LEU A 1 94 ? -7.294 -3.268 6.838 1.00 93.88 94 LEU A O 1
ATOM 811 N N . GLN A 1 95 ? -7.868 -1.107 6.913 1.00 92.25 95 GLN A N 1
ATOM 812 C CA . GLN A 1 95 ? -8.565 -1.199 8.198 1.00 92.25 95 GLN A CA 1
ATOM 813 C C . GLN A 1 95 ? -9.755 -2.173 8.163 1.00 92.25 95 GLN A C 1
ATOM 815 O O . GLN A 1 95 ? -10.031 -2.841 9.169 1.00 92.25 95 GLN A O 1
ATOM 820 N N . ARG A 1 96 ? -10.478 -2.220 7.035 1.00 90.19 96 ARG A N 1
ATOM 821 C CA . ARG A 1 96 ? -11.652 -3.083 6.832 1.00 90.19 96 ARG A CA 1
ATOM 822 C C . ARG A 1 96 ? -11.250 -4.522 6.505 1.00 90.19 96 ARG A C 1
ATOM 824 O O . ARG A 1 96 ? -11.755 -5.446 7.131 1.00 90.19 96 ARG A O 1
ATOM 831 N N . ASN A 1 97 ? -10.290 -4.704 5.597 1.00 87.38 97 ASN A N 1
ATOM 832 C CA . ASN A 1 97 ? -10.032 -6.004 4.960 1.00 87.38 97 ASN A CA 1
ATOM 833 C C . ASN A 1 97 ? -8.708 -6.663 5.383 1.00 87.38 97 ASN A C 1
ATOM 835 O O . ASN A 1 97 ? -8.520 -7.873 5.230 1.00 87.38 97 ASN A O 1
ATOM 839 N N . GLY A 1 98 ? -7.771 -5.880 5.918 1.00 80.06 98 GLY A N 1
ATOM 840 C CA . GLY A 1 98 ? -6.403 -6.310 6.204 1.00 80.06 98 GLY A CA 1
ATOM 841 C C . GLY A 1 98 ? -6.206 -6.980 7.563 1.00 80.06 98 GLY A C 1
ATOM 842 O O . GLY A 1 98 ? -5.084 -7.409 7.848 1.00 80.06 98 GLY A O 1
ATOM 843 N N . ARG A 1 99 ? -7.252 -7.083 8.402 1.00 80.69 99 ARG A N 1
ATOM 844 C CA . ARG A 1 99 ? -7.144 -7.674 9.747 1.00 80.69 99 ARG A CA 1
ATOM 845 C C . ARG A 1 99 ? -6.549 -9.081 9.655 1.00 80.69 99 ARG A C 1
ATOM 847 O O . ARG A 1 99 ? -6.978 -9.920 8.849 1.00 80.69 99 ARG A O 1
ATOM 854 N N . LYS A 1 100 ? -5.534 -9.319 10.481 1.00 78.12 100 LYS A N 1
ATOM 855 C CA . LYS A 1 100 ? -4.915 -10.630 10.654 1.00 78.12 100 LYS A CA 1
ATOM 856 C C . LYS A 1 100 ? -5.973 -11.599 11.183 1.00 78.12 100 LYS A C 1
ATOM 858 O O . LYS A 1 100 ? -6.688 -11.282 12.127 1.00 78.12 100 LYS A O 1
ATOM 863 N N . SER A 1 101 ? -6.135 -12.746 10.526 1.00 70.06 101 SER A N 1
ATOM 864 C CA . SER A 1 101 ? -7.111 -13.742 10.972 1.00 70.06 101 SER A CA 1
ATOM 865 C C . SER A 1 101 ? -6.599 -14.468 12.212 1.00 70.06 101 SER A C 1
ATOM 867 O O . SER A 1 101 ? -5.450 -14.906 12.198 1.00 70.06 101 SER A O 1
ATOM 869 N N . HIS A 1 102 ? -7.481 -14.733 13.172 1.00 65.94 102 HIS A N 1
ATOM 870 C CA . HIS A 1 102 ? -7.249 -15.657 14.293 1.00 65.94 102 HIS A CA 1
ATOM 871 C C . HIS A 1 102 ? -7.412 -17.134 13.872 1.00 65.94 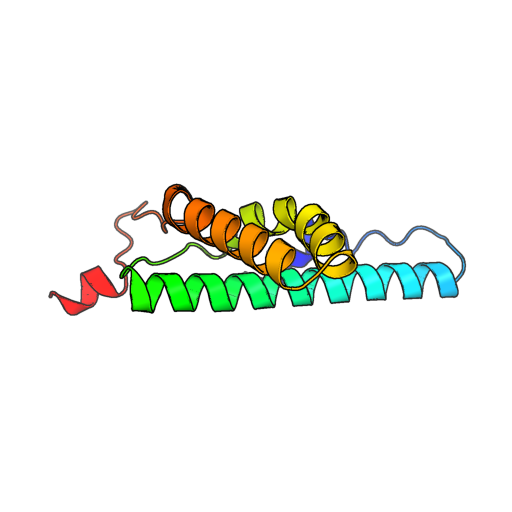102 HIS A C 1
ATOM 873 O O . HIS A 1 102 ? -7.764 -17.993 14.672 1.00 65.94 102 HIS A O 1
ATOM 879 N N . ARG A 1 103 ? -7.223 -17.448 12.581 1.00 63.56 103 ARG A N 1
ATOM 880 C CA . ARG A 1 103 ? -7.365 -18.816 12.068 1.00 63.56 103 ARG A CA 1
ATOM 881 C C . ARG A 1 103 ? -6.339 -19.713 12.775 1.00 63.56 103 ARG A C 1
ATOM 883 O O . ARG A 1 103 ? -5.168 -19.336 12.826 1.00 63.56 103 ARG A O 1
ATOM 890 N N . TYR A 1 104 ? -6.789 -20.873 13.258 1.00 61.72 104 TYR A N 1
ATOM 891 C CA . TYR A 1 104 ? -6.011 -21.827 14.065 1.00 61.72 104 TYR A CA 1
ATOM 892 C C . TYR A 1 104 ? -5.603 -21.303 15.457 1.00 61.72 104 TYR A C 1
ATOM 894 O O . TYR A 1 104 ? -4.450 -21.462 15.839 1.00 61.72 104 TYR A O 1
ATOM 902 N N . GLU A 1 105 ? -6.507 -20.614 16.170 1.00 63.84 105 GLU A N 1
ATOM 903 C CA . GLU A 1 105 ? -6.290 -20.115 17.552 1.00 63.84 105 GLU A CA 1
ATOM 904 C C . GLU A 1 105 ? -5.036 -19.247 17.729 1.00 63.84 105 GLU A C 1
ATOM 906 O O . GLU A 1 105 ? -4.469 -19.103 18.811 1.00 63.84 105 GLU A O 1
ATOM 911 N N . LYS A 1 106 ? -4.573 -18.642 16.635 1.00 67.69 106 LYS A N 1
ATOM 912 C CA . LYS A 1 106 ? -3.334 -17.882 16.649 1.00 67.69 106 LYS A CA 1
ATOM 913 C C . LYS A 1 106 ? -3.556 -16.577 17.410 1.00 67.69 106 LYS A C 1
ATOM 915 O O . LYS A 1 106 ? -4.110 -15.629 16.848 1.00 67.69 106 LYS A O 1
ATOM 920 N N . LYS A 1 107 ? -3.108 -16.550 18.669 1.00 67.62 107 LYS A N 1
ATOM 921 C CA . LYS A 1 107 ? -3.107 -15.357 19.519 1.00 67.62 107 LYS A CA 1
ATOM 922 C C . LYS A 1 107 ? -2.382 -14.206 18.812 1.00 67.62 107 LYS A C 1
ATOM 924 O O . LYS A 1 107 ? -1.327 -14.373 18.189 1.00 67.62 107 LYS A O 1
ATOM 929 N N . THR A 1 108 ? -2.999 -13.037 18.848 1.00 71.00 108 THR A N 1
ATOM 930 C CA . THR A 1 108 ? -2.398 -11.754 18.484 1.00 71.00 108 THR A CA 1
ATOM 931 C C . THR A 1 108 ? -1.630 -11.196 19.679 1.00 71.00 108 THR A C 1
ATOM 933 O O . THR A 1 108 ? -1.791 -11.674 20.796 1.00 71.00 108 THR A O 1
ATOM 936 N N . VAL A 1 109 ? -0.792 -10.181 19.464 1.00 69.12 109 VAL A N 1
ATOM 937 C CA . VAL A 1 109 ? -0.080 -9.483 20.550 1.00 69.12 109 VAL A CA 1
ATOM 938 C C . VAL A 1 109 ? -1.067 -8.959 21.597 1.00 69.12 109 VAL A C 1
ATOM 940 O O . VAL A 1 109 ? -0.771 -8.971 22.789 1.00 69.12 109 VAL A O 1
ATOM 943 N N . PHE A 1 110 ? -2.266 -8.568 21.162 1.00 72.25 110 PHE A N 1
ATOM 944 C CA . PHE A 1 110 ? -3.341 -8.160 22.059 1.00 72.25 110 PHE A CA 1
ATOM 945 C C . PHE A 1 110 ? -3.856 -9.320 22.907 1.00 72.25 110 PHE A C 1
ATOM 947 O O . PHE A 1 110 ? -3.987 -9.154 24.107 1.00 72.25 110 PHE A O 1
ATOM 954 N N . ASP A 1 111 ? -4.041 -10.508 22.334 1.00 68.69 111 ASP A N 1
ATOM 955 C CA . ASP A 1 111 ? -4.532 -11.680 23.077 1.00 68.69 111 ASP A CA 1
ATOM 956 C C . ASP A 1 111 ? -3.523 -12.208 24.120 1.00 68.69 111 ASP A C 1
ATOM 958 O O . ASP A 1 111 ? -3.894 -13.015 24.958 1.00 68.69 111 ASP A O 1
ATOM 962 N N . ILE A 1 112 ? -2.250 -11.796 24.057 1.00 70.88 112 ILE A N 1
ATOM 963 C CA . ILE A 1 112 ? -1.198 -12.172 25.025 1.00 70.88 112 ILE A CA 1
ATOM 964 C C . ILE A 1 112 ? -1.078 -11.132 26.148 1.00 70.88 112 ILE A C 1
ATOM 966 O O . ILE A 1 112 ? -0.619 -11.450 27.232 1.00 70.88 112 ILE A O 1
ATOM 970 N N . SER A 1 113 ? -1.461 -9.880 25.888 1.00 61.38 113 SER A N 1
ATOM 971 C CA . SER A 1 113 ? -1.273 -8.771 26.838 1.00 61.38 113 SER A CA 1
ATOM 972 C C . SER A 1 113 ? -2.424 -8.632 27.845 1.00 61.38 113 SER A C 1
ATOM 974 O O . SER A 1 113 ? -2.363 -7.762 28.709 1.00 61.38 113 SER A O 1
ATOM 976 N N . TYR A 1 114 ? -3.484 -9.431 27.691 1.00 55.72 114 TYR A N 1
ATOM 977 C CA . TYR A 1 114 ? -4.663 -9.462 28.565 1.00 55.72 114 TYR A CA 1
ATOM 978 C C . TYR A 1 114 ? -4.788 -10.775 29.368 1.00 55.72 114 TYR A C 1
ATOM 980 O O . TYR A 1 114 ? -5.782 -10.931 30.075 1.00 55.72 114 TYR A O 1
ATOM 988 N N . ASP A 1 115 ? -3.799 -11.671 29.263 1.00 47.78 115 ASP A N 1
ATOM 989 C CA . ASP A 1 115 ? -3.599 -12.840 30.139 1.00 47.78 115 ASP A CA 1
ATOM 990 C C . ASP A 1 115 ? -2.516 -12.511 31.183 1.00 47.78 115 ASP A C 1
ATOM 992 O O . ASP A 1 115 ? -2.662 -12.946 32.348 1.00 47.78 115 ASP A O 1
#

Secondary structure (DSSP, 8-state):
-HHHHHHHHS-TT---S--HHHHHHHHHHHHHHHHHHHHHHHHHHHHHHHHH--PBPHHHHHHHHHHTHHHHHHHHTT-HHHHHHHHHHHHHHHHHH-BPP-TTS---HHHHHT-

Radius of gyration: 16.87 Å; chains: 1; bounding box: 33×39×55 Å

pLDDT: mean 82.74, std 11.84, range [47.78, 95.56]

Sequence (115 aa):
LLFKIWKSWFQIHRCKSIKQERLECHLYGQLISILLCSSTMFKMRELLLRKKQKELSEYKAMYIIKDYFSLFHQALHKNTQELSKVLLRLFNLLQRNGRKSHRYEKKTVFDISYD

Foldseek 3Di:
DLVVCLCVPLVLVDDDPDPPVVNVVSNVVSVVLSVVLQVLLVVLQVCCCVPPVFHFDSNFSSVLSSVCSVQCVVQVVPDPVSNVVSSVVSSVVCNVGGGDDCPPVDDDPVNVVVD